Protein AF-A0A1G2XD69-F1 (afdb_monomer_lite)

Radius of gyration: 18.04 Å; chains: 1; bounding box: 56×52×40 Å

Foldseek 3Di:
DPDCDPCNVQCVDPLLVVLLVLLLVLVVVLVVLLQVVLVVQPDPDPQWRKHFDDDDPCCSPCVNCVVLSVVLSVCVVVVPDSVVSSLVSNLVLLVVLLVVLVVCLVVVHQPCSTRMDGPDDDSNVNSVVSNVSSVVSNVVSVVVCCVVVVDDPVVVVPPDD

Sequence (161 aa):
MNGITLEDVWLKSDILRSAFEEYRECLKEVQGNFAYLFECSAGRDGQFEVKLGEFPDDQMQLRRNLFSTLFQSVYHILEIEPARRILYGQINHLFRIWVTSADNLLDKEDKVVLPIELPGRSHVMHQVVAVMAADRVLAKILHEAVSDRRISDIFFSGRTK

Secondary structure (DSSP, 8-state):
--PPPHHHHHTTSHHHHHHHHHHHHHHHHHHHHHHHHHHTTTTS-TTS--EE-PPPGGGG-TGGGHHHHHHHHHHHHTT--HHHHHHHHHHHHHHHHHHHHHHHHHHT----SS-EE-SS--HHHHHHHHHHHHHHHHHHHHHHHHHTTSS-STTTTT---

pLDDT: mean 87.5, std 13.08, range [41.66, 97.75]

Structure (mmCIF, N/CA/C/O backbone):
data_AF-A0A1G2XD69-F1
#
_entry.id   AF-A0A1G2XD69-F1
#
loop_
_atom_site.group_PDB
_atom_site.id
_atom_site.type_symbol
_atom_site.label_atom_id
_atom_site.label_alt_id
_atom_site.label_comp_id
_atom_site.label_asym_id
_atom_site.label_entity_id
_atom_site.label_seq_id
_atom_site.pdbx_PDB_ins_code
_atom_site.Cartn_x
_atom_site.Cartn_y
_atom_site.Cartn_z
_atom_site.occupancy
_atom_site.B_iso_or_equiv
_atom_site.auth_seq_id
_atom_site.auth_comp_id
_atom_site.auth_asym_id
_atom_site.auth_atom_id
_atom_site.pdbx_PDB_model_num
ATOM 1 N N . MET A 1 1 ? 31.123 19.488 5.451 1.00 44.03 1 MET A N 1
ATOM 2 C CA . MET A 1 1 ? 31.106 18.340 4.520 1.00 44.03 1 MET A CA 1
ATOM 3 C C . MET A 1 1 ? 29.660 18.118 4.124 1.00 44.03 1 MET A C 1
ATOM 5 O O . MET A 1 1 ? 28.886 17.741 4.992 1.00 44.03 1 MET A O 1
ATOM 9 N N . ASN A 1 2 ? 29.278 18.424 2.883 1.00 52.59 2 ASN A N 1
ATOM 10 C CA . ASN A 1 2 ? 27.949 18.059 2.387 1.00 52.59 2 ASN A CA 1
ATOM 11 C C . ASN A 1 2 ? 27.922 16.535 2.264 1.00 52.59 2 ASN A C 1
ATOM 13 O O . ASN A 1 2 ? 28.612 15.973 1.416 1.00 52.59 2 ASN A O 1
ATOM 17 N N . GLY A 1 3 ? 27.236 15.877 3.198 1.00 67.69 3 GLY A N 1
ATOM 18 C CA . GLY A 1 3 ? 27.068 14.430 3.179 1.00 67.69 3 GLY A CA 1
ATOM 19 C C . GLY A 1 3 ? 26.221 14.034 1.977 1.00 67.69 3 GLY A C 1
ATOM 20 O O . GLY A 1 3 ? 25.227 14.692 1.688 1.00 67.69 3 GLY A O 1
ATOM 21 N N . ILE A 1 4 ? 26.630 12.977 1.279 1.00 75.94 4 ILE A N 1
ATOM 22 C CA . ILE A 1 4 ? 25.810 12.347 0.244 1.00 75.94 4 ILE A CA 1
ATOM 23 C C . ILE A 1 4 ? 24.500 11.911 0.913 1.00 75.94 4 ILE A C 1
ATOM 25 O O . ILE A 1 4 ? 24.533 11.161 1.892 1.00 75.94 4 ILE A O 1
ATOM 29 N N . THR A 1 5 ? 23.362 12.403 0.429 1.00 82.19 5 THR A N 1
ATOM 30 C CA . THR A 1 5 ? 22.053 12.026 0.972 1.00 82.19 5 THR A CA 1
ATOM 31 C C . THR A 1 5 ? 21.604 10.671 0.419 1.00 82.19 5 THR A C 1
ATOM 33 O O . THR A 1 5 ? 22.105 10.188 -0.598 1.00 82.19 5 THR A O 1
ATOM 36 N N . LEU A 1 6 ? 20.636 10.033 1.084 1.00 77.56 6 LEU A N 1
ATOM 37 C CA . LEU A 1 6 ? 20.011 8.807 0.574 1.00 77.56 6 LEU A CA 1
ATOM 38 C C . LEU A 1 6 ? 19.421 9.035 -0.827 1.00 77.56 6 LEU A C 1
ATOM 40 O O . LEU A 1 6 ? 19.566 8.194 -1.709 1.00 77.56 6 LEU A O 1
ATOM 44 N N . GLU A 1 7 ? 18.804 10.197 -1.029 1.00 81.50 7 GLU A N 1
ATOM 45 C CA . GLU A 1 7 ? 18.219 10.627 -2.299 1.00 81.50 7 GLU A CA 1
ATOM 46 C C . GLU A 1 7 ? 19.291 10.750 -3.389 1.00 81.50 7 GLU A C 1
ATOM 48 O O . GLU A 1 7 ? 19.084 10.258 -4.497 1.00 81.50 7 GLU A O 1
ATOM 53 N N . ASP A 1 8 ? 20.472 11.285 -3.057 1.00 79.94 8 ASP A N 1
ATOM 54 C CA . ASP A 1 8 ? 21.597 11.417 -3.991 1.00 79.94 8 ASP A CA 1
ATOM 55 C C . ASP A 1 8 ? 22.143 10.075 -4.486 1.00 79.94 8 ASP A C 1
ATOM 57 O O . ASP A 1 8 ? 22.687 10.004 -5.588 1.00 79.94 8 ASP A O 1
ATOM 61 N N . VAL A 1 9 ? 22.057 9.015 -3.679 1.00 78.50 9 VAL A N 1
ATOM 62 C CA . VAL A 1 9 ? 22.485 7.666 -4.085 1.00 78.50 9 VAL A CA 1
ATOM 63 C C . VAL A 1 9 ? 21.376 6.974 -4.865 1.00 78.50 9 VAL A C 1
ATOM 65 O O . VAL A 1 9 ? 21.621 6.383 -5.915 1.00 78.50 9 VAL A O 1
ATOM 68 N N . TRP A 1 10 ? 20.149 7.056 -4.357 1.00 81.38 10 TRP A N 1
ATOM 69 C CA . TRP A 1 10 ? 19.034 6.251 -4.838 1.00 81.38 10 TRP A CA 1
ATOM 70 C C . TRP A 1 10 ? 18.456 6.769 -6.147 1.00 81.38 10 TRP A C 1
ATOM 72 O O . TRP A 1 10 ? 18.214 5.997 -7.073 1.00 81.38 10 TRP A O 1
ATOM 82 N N . LEU A 1 11 ? 18.279 8.086 -6.251 1.00 78.00 11 LEU A N 1
ATOM 83 C CA . LEU A 1 11 ? 17.675 8.700 -7.427 1.00 78.00 11 LEU A CA 1
ATOM 84 C C . LEU A 1 11 ? 18.640 8.746 -8.613 1.00 78.00 11 LEU A C 1
ATOM 86 O O . LEU A 1 11 ? 18.195 8.977 -9.726 1.00 78.00 11 LEU A O 1
ATOM 90 N N . LYS A 1 12 ? 19.940 8.477 -8.434 1.00 86.00 12 LYS A N 1
ATOM 91 C CA . LYS A 1 12 ? 20.885 8.368 -9.561 1.00 86.00 12 LYS A CA 1
ATOM 92 C C . LYS A 1 12 ? 20.688 7.116 -10.414 1.00 86.00 12 LYS A C 1
ATOM 94 O O . LYS A 1 12 ? 21.129 7.111 -11.556 1.00 86.00 12 LYS A O 1
ATOM 99 N N . SER A 1 13 ? 20.053 6.074 -9.880 1.00 89.19 13 SER A N 1
ATOM 100 C CA . SER A 1 13 ? 19.713 4.874 -10.647 1.00 89.19 13 SER A CA 1
ATOM 101 C C . SER A 1 13 ? 18.337 5.037 -11.283 1.00 89.19 13 SER A C 1
ATOM 103 O O . SER A 1 13 ? 17.347 5.227 -10.578 1.00 89.19 13 SER A O 1
ATOM 105 N N . ASP A 1 14 ? 18.262 4.915 -12.609 1.00 91.56 14 ASP A N 1
ATOM 106 C CA . ASP A 1 14 ? 16.998 5.034 -13.346 1.00 91.56 14 ASP A CA 1
ATOM 107 C C . ASP A 1 14 ? 15.985 3.966 -12.923 1.00 91.56 14 ASP A C 1
ATOM 109 O O . ASP A 1 14 ? 14.797 4.256 -12.788 1.00 91.56 14 ASP A O 1
ATOM 113 N N . ILE A 1 15 ? 16.458 2.751 -12.621 1.00 94.12 15 ILE A N 1
ATOM 114 C CA . ILE A 1 15 ? 15.612 1.654 -12.136 1.00 94.12 15 ILE A CA 1
ATOM 115 C C . ILE A 1 15 ? 15.033 1.995 -10.762 1.00 94.12 15 ILE A C 1
ATOM 117 O O . ILE A 1 15 ? 13.836 1.846 -10.545 1.00 94.12 15 ILE A O 1
ATOM 121 N N . LEU A 1 16 ? 15.868 2.452 -9.826 1.00 94.44 16 LEU A N 1
ATOM 122 C CA . LEU A 1 16 ? 15.423 2.754 -8.464 1.00 94.44 16 LEU A CA 1
ATOM 123 C C . LEU A 1 16 ? 14.510 3.981 -8.411 1.00 94.44 16 LEU A C 1
ATOM 125 O O . LEU A 1 16 ? 13.564 4.002 -7.624 1.00 94.44 16 LEU A O 1
ATOM 129 N N . ARG A 1 17 ? 14.773 4.979 -9.258 1.00 94.00 17 ARG A N 1
ATOM 130 C CA . ARG A 1 17 ? 13.905 6.143 -9.439 1.00 94.00 17 ARG A CA 1
ATOM 131 C C . ARG A 1 17 ? 12.540 5.729 -9.986 1.00 94.00 17 ARG A C 1
ATOM 133 O O . ARG A 1 17 ? 11.533 6.040 -9.360 1.00 94.00 17 ARG A O 1
ATOM 140 N N . SER A 1 18 ? 12.522 4.966 -11.081 1.00 94.94 18 SER A N 1
ATOM 141 C CA . SER A 1 18 ? 11.282 4.473 -11.700 1.00 94.94 18 SER A CA 1
ATOM 142 C C . SER A 1 18 ? 10.479 3.612 -10.727 1.00 94.94 18 SER A C 1
ATOM 144 O O . SER A 1 18 ? 9.283 3.812 -10.564 1.00 94.94 18 SER A O 1
ATOM 146 N N . ALA A 1 19 ? 11.152 2.712 -10.008 1.00 96.12 19 ALA A N 1
ATOM 147 C CA . ALA A 1 19 ? 10.533 1.867 -8.995 1.00 96.12 19 ALA A CA 1
ATOM 148 C C . ALA A 1 19 ? 9.921 2.680 -7.845 1.00 96.12 19 ALA A C 1
ATOM 150 O O . ALA A 1 19 ? 8.860 2.330 -7.332 1.00 96.12 19 ALA A O 1
ATOM 151 N N . PHE A 1 20 ? 10.573 3.769 -7.426 1.00 95.88 20 PHE A N 1
ATOM 152 C CA . PHE A 1 20 ? 10.044 4.632 -6.374 1.00 95.88 20 PHE A CA 1
ATOM 153 C C . PHE A 1 20 ? 8.811 5.404 -6.845 1.00 95.88 20 PHE A C 1
ATOM 155 O O . PHE A 1 20 ? 7.813 5.454 -6.129 1.00 95.88 20 PHE A O 1
ATOM 162 N N . GLU A 1 21 ? 8.869 5.987 -8.041 1.00 95.06 21 GLU A N 1
ATOM 163 C CA . GLU A 1 21 ? 7.738 6.687 -8.656 1.00 95.06 21 GLU A CA 1
ATOM 164 C C . GLU A 1 21 ? 6.546 5.741 -8.842 1.00 95.06 21 GLU A C 1
ATOM 166 O O . GLU A 1 21 ? 5.442 6.054 -8.401 1.00 95.06 21 GLU A O 1
ATOM 171 N N . GLU A 1 22 ? 6.784 4.540 -9.370 1.00 96.00 22 GLU A N 1
ATOM 172 C CA . GLU A 1 22 ? 5.759 3.511 -9.556 1.00 96.00 22 GLU A CA 1
ATOM 173 C C . GLU A 1 22 ? 5.145 3.074 -8.215 1.00 96.00 22 GLU A C 1
ATOM 175 O O . GLU A 1 22 ? 3.924 2.960 -8.084 1.00 96.00 22 GLU A O 1
ATOM 180 N N . TYR A 1 23 ? 5.964 2.914 -7.171 1.00 96.44 23 TYR A N 1
ATOM 181 C CA . TYR A 1 23 ? 5.458 2.590 -5.839 1.00 96.44 23 TYR A CA 1
ATOM 182 C C . TYR A 1 23 ? 4.652 3.742 -5.212 1.00 96.44 23 TYR A C 1
ATOM 184 O O . TYR A 1 23 ? 3.681 3.490 -4.497 1.00 96.44 23 TYR A O 1
ATOM 192 N N . ARG A 1 24 ? 4.988 5.009 -5.488 1.00 95.81 24 ARG A N 1
ATOM 193 C CA . ARG A 1 24 ? 4.164 6.151 -5.051 1.00 95.81 24 ARG A CA 1
ATOM 194 C C . ARG A 1 24 ? 2.786 6.137 -5.703 1.00 95.81 24 ARG A C 1
ATOM 196 O O . ARG A 1 24 ? 1.809 6.440 -5.021 1.00 95.81 24 ARG A O 1
ATOM 203 N N . GLU A 1 25 ? 2.687 5.762 -6.974 1.00 95.81 25 GLU A N 1
ATOM 204 C CA . GLU A 1 25 ? 1.382 5.579 -7.621 1.00 95.81 25 GLU A CA 1
ATOM 205 C C . GLU A 1 25 ? 0.603 4.418 -6.986 1.00 95.81 25 GLU A C 1
ATOM 207 O O . GLU A 1 25 ? -0.570 4.583 -6.650 1.00 95.81 25 GLU A O 1
ATOM 212 N N . CYS A 1 26 ? 1.271 3.301 -6.667 1.00 95.88 26 CYS A N 1
ATOM 213 C CA . CYS A 1 26 ? 0.652 2.202 -5.914 1.00 95.88 26 CYS A CA 1
ATOM 214 C C . CYS A 1 26 ? 0.060 2.682 -4.578 1.00 95.88 26 CYS A C 1
ATOM 216 O O . CYS A 1 26 ? -1.065 2.317 -4.232 1.00 95.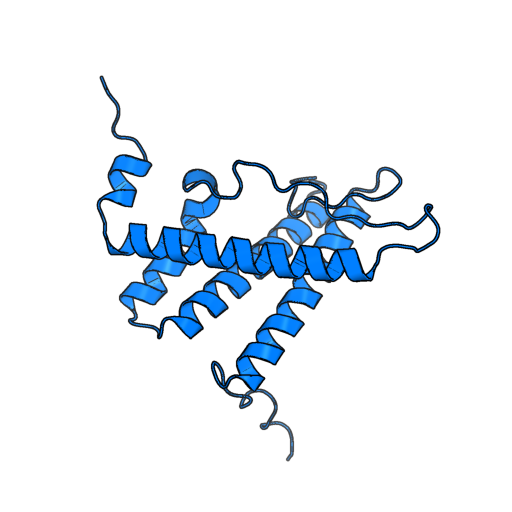88 26 CYS A O 1
ATOM 218 N N . LEU A 1 27 ? 0.802 3.511 -3.831 1.00 95.31 27 LEU A N 1
ATOM 219 C CA . LEU A 1 27 ? 0.330 4.092 -2.573 1.00 95.31 27 LEU A CA 1
ATOM 220 C C . LEU A 1 27 ? -0.919 4.947 -2.783 1.00 95.31 27 LEU A C 1
ATOM 222 O O . LEU A 1 27 ? -1.892 4.767 -2.056 1.00 95.31 27 LEU A O 1
ATOM 226 N N . LYS A 1 28 ? -0.916 5.844 -3.775 1.00 95.38 28 LYS A N 1
ATOM 227 C CA . LYS A 1 28 ? -2.071 6.706 -4.070 1.00 95.38 28 LYS A CA 1
ATOM 228 C C . LYS A 1 28 ? -3.312 5.889 -4.412 1.00 95.38 28 LYS A C 1
ATOM 230 O O . LYS A 1 28 ? -4.388 6.172 -3.894 1.00 95.38 28 LYS A O 1
ATOM 235 N N . GLU A 1 29 ? -3.172 4.860 -5.246 1.00 96.00 29 GLU A N 1
ATOM 236 C CA . GLU A 1 29 ? -4.300 4.002 -5.611 1.00 96.00 29 GLU A CA 1
ATOM 237 C C . GLU A 1 29 ? -4.852 3.240 -4.400 1.00 96.00 29 GLU A C 1
ATOM 239 O O . GLU A 1 29 ? -6.067 3.160 -4.214 1.00 96.00 29 GLU A O 1
ATOM 244 N N . VAL A 1 30 ? -3.986 2.713 -3.529 1.00 96.81 30 VAL A N 1
ATOM 245 C CA . VAL A 1 30 ? -4.434 2.044 -2.298 1.00 96.81 30 VAL A CA 1
ATOM 246 C C . VAL A 1 30 ? -5.116 3.032 -1.346 1.00 96.81 30 VAL A C 1
ATOM 248 O O . VAL A 1 30 ? -6.182 2.724 -0.815 1.00 96.81 30 VAL A O 1
ATOM 251 N N . GLN A 1 31 ? -4.565 4.236 -1.175 1.00 95.38 31 GLN A N 1
ATOM 252 C CA . GLN A 1 31 ? -5.186 5.300 -0.382 1.00 95.38 31 GLN A CA 1
ATOM 253 C C . GLN A 1 31 ? -6.570 5.682 -0.928 1.00 95.38 31 GLN A C 1
ATOM 255 O O . GLN A 1 31 ? -7.510 5.814 -0.148 1.00 95.38 31 GLN A O 1
ATOM 260 N N . GLY A 1 32 ? -6.730 5.773 -2.253 1.00 95.31 32 GLY A N 1
ATOM 261 C CA . GLY A 1 32 ? -8.026 6.010 -2.895 1.00 95.31 32 GLY A CA 1
ATOM 262 C C . GLY A 1 32 ? -9.037 4.886 -2.644 1.00 95.31 32 GLY A C 1
ATOM 263 O O . GLY A 1 32 ? -10.204 5.151 -2.361 1.00 95.31 32 GLY A O 1
ATOM 264 N N . ASN A 1 33 ? -8.592 3.625 -2.666 1.00 96.19 33 ASN A N 1
ATOM 265 C CA . ASN A 1 33 ? -9.446 2.487 -2.313 1.00 96.19 33 ASN A CA 1
ATOM 266 C C . ASN A 1 33 ? -9.883 2.518 -0.842 1.00 96.19 33 ASN A C 1
ATOM 268 O O . ASN A 1 33 ? -11.029 2.179 -0.542 1.00 96.19 33 ASN A O 1
ATOM 272 N N . PHE A 1 34 ? -9.000 2.935 0.070 1.00 96.00 34 PHE A N 1
ATOM 273 C CA . PHE A 1 34 ? -9.380 3.154 1.462 1.00 96.00 34 PHE A CA 1
ATOM 274 C C . PHE A 1 34 ? -10.380 4.300 1.589 1.00 96.00 34 PHE A C 1
ATOM 276 O O . PHE A 1 34 ? -11.423 4.099 2.198 1.00 96.00 34 PHE A O 1
ATOM 283 N N . ALA A 1 35 ? -10.131 5.458 0.976 1.00 93.69 35 ALA A N 1
ATOM 284 C CA . ALA A 1 35 ? -11.067 6.582 1.019 1.00 93.69 35 ALA A CA 1
ATOM 285 C C . ALA A 1 35 ? -12.482 6.148 0.595 1.00 93.69 35 ALA A C 1
ATOM 287 O O . ALA A 1 35 ? -13.430 6.312 1.360 1.00 93.69 35 ALA A O 1
ATOM 288 N N . TYR A 1 36 ? -12.596 5.447 -0.537 1.00 92.50 36 TYR A N 1
ATOM 289 C CA . TYR A 1 36 ? -13.868 4.900 -1.011 1.00 92.50 36 TYR A CA 1
ATOM 290 C C . TYR A 1 36 ? -14.523 3.923 -0.017 1.00 92.50 36 TYR A C 1
ATOM 292 O O . TYR A 1 36 ? -15.731 3.980 0.225 1.00 92.50 36 TYR A O 1
ATOM 300 N N . LEU A 1 37 ? -13.738 3.019 0.583 1.00 92.06 37 LEU A N 1
ATOM 301 C CA . LEU A 1 37 ? -14.242 2.044 1.553 1.00 92.06 37 LEU A CA 1
ATOM 302 C C . LEU A 1 37 ? -14.842 2.723 2.794 1.00 92.06 37 LEU A C 1
ATOM 304 O O . LEU A 1 37 ? -15.904 2.307 3.262 1.00 92.06 37 LEU A O 1
ATOM 308 N N . PHE A 1 38 ? -14.167 3.745 3.322 1.00 89.25 38 PHE A N 1
ATOM 309 C CA . PHE A 1 38 ? -14.604 4.445 4.530 1.00 89.25 38 PHE A CA 1
ATOM 310 C C . PHE A 1 38 ? -15.735 5.445 4.240 1.00 89.25 38 PHE A C 1
ATOM 312 O O . PHE A 1 38 ? -16.651 5.554 5.055 1.00 89.25 38 PHE A O 1
ATOM 319 N N . GLU A 1 39 ? -15.774 6.077 3.062 1.00 85.81 39 GLU A N 1
ATOM 320 C CA . GLU A 1 39 ? -16.926 6.879 2.610 1.00 85.81 39 GLU A CA 1
ATOM 321 C C . GLU A 1 39 ? -18.222 6.058 2.578 1.00 85.81 39 GLU A C 1
ATOM 323 O O . GLU A 1 39 ? -19.246 6.495 3.101 1.00 85.81 39 GLU A O 1
ATOM 328 N N . CYS A 1 40 ? -18.179 4.823 2.062 1.00 69.81 40 CYS A N 1
ATOM 329 C CA . CYS A 1 40 ? -19.342 3.923 2.044 1.00 69.81 40 CYS A CA 1
ATOM 330 C C . CYS A 1 40 ? -19.864 3.549 3.445 1.00 69.81 40 CYS A C 1
ATOM 332 O O . CYS A 1 40 ? -20.950 2.981 3.574 1.00 69.81 40 CYS A O 1
ATOM 334 N N . SER A 1 41 ? -19.086 3.813 4.498 1.00 67.31 41 SER A N 1
ATOM 335 C CA . SER A 1 41 ? -19.464 3.534 5.884 1.00 67.31 41 SER A CA 1
ATOM 336 C C . SER A 1 41 ? -20.031 4.749 6.632 1.00 67.31 41 SER A C 1
ATOM 338 O O . SER A 1 41 ? -20.559 4.574 7.734 1.00 67.31 41 SER A O 1
ATOM 340 N N . ALA A 1 42 ? -19.975 5.943 6.028 1.00 63.59 42 ALA A N 1
ATOM 341 C CA . ALA A 1 42 ? -20.433 7.193 6.626 1.00 63.59 42 ALA A CA 1
ATOM 342 C C . ALA A 1 42 ? -21.963 7.218 6.826 1.00 63.59 42 ALA A C 1
ATOM 344 O O . ALA A 1 42 ? -22.725 6.756 5.976 1.00 63.59 42 ALA A O 1
ATOM 345 N N . GLY A 1 43 ? -22.417 7.772 7.957 1.00 60.94 43 GLY A N 1
ATOM 346 C CA . GLY A 1 43 ? -23.846 7.952 8.262 1.00 60.94 43 GLY A CA 1
ATOM 347 C C . GLY A 1 43 ? -24.480 6.915 9.200 1.00 60.94 43 GLY A C 1
ATOM 348 O O . GLY A 1 43 ? -25.702 6.897 9.339 1.00 60.94 43 GLY A O 1
ATOM 349 N N . ARG A 1 44 ? -23.687 6.061 9.862 1.00 61.41 44 ARG A N 1
ATOM 350 C CA . ARG A 1 44 ? -24.165 5.243 10.996 1.00 61.41 44 ARG A CA 1
ATOM 351 C C . ARG A 1 44 ? -24.142 6.064 12.286 1.00 61.41 44 ARG A C 1
ATOM 353 O O . ARG A 1 44 ? -23.366 7.010 12.383 1.00 61.41 44 ARG A O 1
ATOM 360 N N . ASP A 1 45 ? -24.972 5.693 13.264 1.00 66.88 45 ASP A N 1
ATOM 361 C CA . ASP A 1 45 ? -25.033 6.338 14.585 1.00 66.88 45 ASP A CA 1
ATOM 362 C C . ASP A 1 45 ? -23.628 6.668 15.114 1.00 66.88 45 ASP A C 1
ATOM 364 O O . ASP A 1 45 ? -22.767 5.788 15.198 1.00 66.88 45 ASP A O 1
ATOM 368 N N . GLY A 1 46 ? -23.400 7.933 15.489 1.00 67.69 46 GLY A N 1
ATOM 369 C CA . GLY A 1 46 ? -22.071 8.495 15.784 1.00 67.69 46 GLY A CA 1
ATOM 370 C C . GLY A 1 46 ? -21.274 7.804 16.901 1.00 67.69 46 GLY A C 1
ATOM 371 O O . GLY A 1 46 ? -20.114 8.129 17.124 1.00 67.69 46 GLY A O 1
ATOM 372 N N . GLN A 1 47 ? -21.868 6.833 17.598 1.00 72.19 47 GLN A N 1
ATOM 373 C CA . GLN A 1 47 ? -21.193 5.991 18.588 1.00 72.19 47 GLN A CA 1
ATOM 374 C C . GLN A 1 47 ? -20.331 4.877 17.968 1.00 72.19 47 GLN A C 1
ATOM 376 O O . GLN A 1 47 ? -19.465 4.343 18.657 1.00 72.19 47 GLN A O 1
ATOM 381 N N . PHE A 1 48 ? -20.538 4.535 16.690 1.00 73.12 48 PHE A N 1
ATOM 382 C CA . PHE A 1 48 ? -19.790 3.488 15.972 1.00 73.12 48 PHE A CA 1
ATOM 383 C C . PHE A 1 48 ? -19.177 3.984 14.659 1.00 73.12 48 PHE A C 1
ATOM 385 O O . PHE A 1 48 ? -18.788 3.181 13.810 1.00 73.12 48 PHE A O 1
ATOM 392 N N . GLU A 1 49 ? -19.140 5.300 14.458 1.00 82.31 49 GLU A N 1
ATOM 393 C CA . GLU A 1 49 ? -18.617 5.893 13.234 1.00 82.31 49 GLU A CA 1
ATOM 394 C C . GLU A 1 49 ? -17.111 5.631 13.121 1.00 82.31 49 GLU A C 1
ATOM 396 O O . GLU A 1 49 ? -16.361 5.875 14.060 1.00 82.31 49 GLU A O 1
ATOM 401 N N . VAL A 1 50 ? -16.665 5.128 11.972 1.00 86.50 50 VAL A N 1
ATOM 402 C CA . VAL A 1 50 ? -15.248 4.892 11.693 1.00 86.50 50 VAL A CA 1
ATOM 403 C C . VAL A 1 50 ? -14.858 5.751 10.506 1.00 86.50 50 VAL A C 1
ATOM 405 O O . VAL A 1 50 ? -15.486 5.650 9.453 1.00 86.50 50 VAL A O 1
ATOM 408 N N . LYS A 1 51 ? -13.828 6.584 10.658 1.00 89.75 51 LYS A N 1
ATOM 409 C CA . LYS A 1 51 ? -13.354 7.464 9.582 1.00 89.75 51 LYS A CA 1
ATOM 410 C C . LYS A 1 51 ? -11.925 7.145 9.202 1.00 89.75 51 LYS A C 1
ATOM 412 O O . LYS A 1 51 ? -11.151 6.615 9.998 1.00 89.75 51 LYS A O 1
ATOM 417 N N . LEU A 1 52 ? -11.594 7.501 7.971 1.00 92.06 52 LEU A N 1
ATOM 418 C CA . LEU A 1 52 ? -10.218 7.621 7.536 1.00 92.06 52 LEU A CA 1
ATOM 419 C C . LEU A 1 52 ? -9.784 9.066 7.803 1.00 92.06 52 LEU A C 1
ATOM 421 O O . LEU A 1 52 ? -10.348 9.994 7.229 1.00 92.06 52 LEU A O 1
ATOM 425 N N . GLY A 1 53 ? -8.832 9.237 8.709 1.00 90.56 53 GLY A N 1
ATOM 426 C CA . GLY A 1 53 ? -8.134 10.491 8.944 1.00 90.56 53 GLY A CA 1
ATOM 427 C C . GLY A 1 53 ? -7.101 10.778 7.855 1.00 90.56 53 GLY A C 1
ATOM 428 O O . GLY A 1 53 ? -6.966 10.057 6.863 1.00 90.56 53 GLY A O 1
ATOM 429 N N . GLU A 1 54 ? -6.340 11.847 8.051 1.00 90.06 54 GLU A N 1
ATOM 430 C CA . GLU A 1 54 ? -5.348 12.290 7.076 1.00 90.06 54 GLU A CA 1
ATOM 431 C C . GLU A 1 54 ? -4.115 11.377 7.060 1.00 90.06 54 GLU A C 1
ATOM 433 O O . GLU A 1 54 ? -3.576 10.972 8.095 1.00 90.06 54 GLU A O 1
ATOM 438 N N . PHE A 1 55 ? -3.646 11.050 5.856 1.00 88.56 55 PHE A N 1
ATOM 439 C CA . PHE A 1 55 ? -2.393 10.328 5.692 1.00 88.56 55 PHE A CA 1
ATOM 440 C C . PHE A 1 55 ? -1.210 11.247 6.032 1.00 88.56 55 PHE A C 1
ATOM 442 O O . PHE A 1 55 ? -1.146 12.353 5.501 1.00 88.56 55 PHE A O 1
ATOM 449 N N . PRO A 1 56 ? -0.248 10.800 6.861 1.00 86.06 56 PRO A N 1
ATOM 450 C CA . PRO A 1 56 ? 0.934 11.595 7.182 1.00 86.06 56 PRO A CA 1
ATOM 451 C C . PRO A 1 56 ? 1.732 12.008 5.937 1.00 86.06 56 PRO A C 1
ATOM 453 O O . PRO A 1 56 ? 1.980 11.180 5.055 1.00 86.06 56 PRO A O 1
ATOM 456 N N . ASP A 1 57 ? 2.226 13.249 5.918 1.00 80.00 57 ASP A N 1
ATOM 457 C CA . ASP A 1 57 ? 3.018 13.818 4.812 1.00 80.00 57 ASP A CA 1
ATOM 458 C C . ASP A 1 57 ? 4.254 12.976 4.446 1.00 80.00 57 ASP A C 1
ATOM 460 O O . ASP A 1 57 ? 4.716 12.956 3.301 1.00 80.00 57 ASP A O 1
ATOM 464 N N . ASP A 1 58 ? 4.809 12.249 5.418 1.00 87.31 58 ASP A N 1
ATOM 465 C CA . ASP A 1 58 ? 6.000 11.425 5.239 1.00 87.31 58 ASP A CA 1
ATOM 466 C C . ASP A 1 58 ? 5.719 10.046 4.614 1.00 87.31 58 ASP A C 1
ATOM 468 O O . ASP A 1 58 ? 6.659 9.341 4.232 1.00 87.31 58 ASP A O 1
ATOM 472 N N . GLN A 1 59 ? 4.450 9.648 4.449 1.00 86.06 59 GLN A N 1
ATOM 473 C CA . GLN A 1 59 ? 4.089 8.347 3.876 1.00 86.06 59 GLN A CA 1
ATOM 474 C C . GLN A 1 59 ? 4.573 8.157 2.443 1.00 86.06 59 GLN A C 1
ATOM 476 O O . GLN A 1 59 ? 4.790 7.020 2.030 1.00 86.06 59 GLN A O 1
ATOM 481 N N . MET A 1 60 ? 4.764 9.245 1.701 1.00 90.06 60 MET A N 1
ATOM 482 C CA . MET A 1 60 ? 5.236 9.228 0.316 1.00 90.06 60 MET A CA 1
ATOM 483 C C . MET A 1 60 ? 6.753 9.419 0.201 1.00 90.06 60 MET A C 1
ATOM 485 O O . MET A 1 60 ? 7.278 9.435 -0.910 1.00 90.06 60 MET A O 1
ATOM 489 N N . GLN A 1 61 ? 7.473 9.574 1.316 1.00 92.25 61 GLN A N 1
ATOM 490 C CA . GLN A 1 61 ? 8.917 9.799 1.293 1.00 92.25 61 GLN A CA 1
ATOM 491 C C . GLN A 1 61 ? 9.687 8.510 1.001 1.00 92.25 61 GLN A C 1
ATOM 493 O O . GLN A 1 61 ? 9.325 7.418 1.455 1.00 92.25 61 GLN A O 1
ATOM 498 N N . LEU A 1 62 ? 10.815 8.651 0.301 1.00 90.12 62 LEU A N 1
ATOM 499 C CA . LEU A 1 62 ? 11.702 7.537 -0.031 1.00 90.12 62 LEU A CA 1
ATOM 500 C C . LEU A 1 62 ? 12.209 6.831 1.228 1.00 90.12 62 LEU A C 1
ATOM 502 O O . LEU A 1 62 ? 12.170 5.606 1.310 1.00 90.12 62 LEU A O 1
ATOM 506 N N . ARG A 1 63 ? 12.617 7.598 2.246 1.00 91.12 63 ARG A N 1
ATOM 507 C CA . ARG A 1 63 ? 13.143 7.059 3.508 1.00 91.12 63 ARG A CA 1
ATOM 508 C C . ARG A 1 63 ? 12.192 6.050 4.160 1.00 91.12 63 ARG A C 1
ATOM 510 O O . ARG A 1 63 ? 12.643 5.026 4.662 1.00 91.12 63 ARG A O 1
ATOM 517 N N . ARG A 1 64 ? 10.884 6.320 4.129 1.00 90.44 64 ARG A N 1
ATOM 518 C CA . ARG A 1 64 ? 9.847 5.460 4.724 1.00 90.44 64 ARG A CA 1
ATOM 519 C C . ARG A 1 64 ? 9.499 4.248 3.854 1.00 90.44 64 ARG A C 1
ATOM 521 O O . ARG A 1 64 ? 8.933 3.275 4.343 1.00 90.44 64 ARG A O 1
ATOM 528 N N . ASN A 1 65 ? 9.857 4.284 2.572 1.00 92.94 65 ASN A N 1
ATOM 529 C CA . ASN A 1 65 ? 9.489 3.272 1.583 1.00 92.94 65 ASN A CA 1
ATOM 530 C C . ASN A 1 65 ? 10.697 2.656 0.875 1.00 92.94 65 ASN A C 1
ATOM 532 O O . ASN A 1 65 ? 10.563 2.115 -0.222 1.00 92.94 65 ASN A O 1
ATOM 536 N N . LEU A 1 66 ? 11.867 2.700 1.512 1.00 92.94 66 LEU A N 1
ATOM 537 C CA . LEU A 1 66 ? 13.117 2.204 0.948 1.00 92.94 66 LEU A CA 1
ATOM 538 C C . LEU A 1 66 ? 13.004 0.735 0.520 1.00 92.94 66 LEU A C 1
ATOM 540 O O . LEU A 1 66 ? 13.289 0.389 -0.622 1.00 92.94 66 LEU A O 1
ATOM 544 N N . PHE A 1 67 ? 12.511 -0.120 1.420 1.00 92.94 67 PHE A N 1
ATOM 545 C CA . PHE A 1 67 ? 12.340 -1.546 1.142 1.00 92.94 67 PHE A CA 1
ATOM 546 C C . PHE A 1 67 ? 11.264 -1.813 0.097 1.00 92.94 67 PHE A C 1
ATOM 548 O O . PHE A 1 67 ? 11.480 -2.621 -0.796 1.00 92.94 67 PHE A O 1
ATOM 555 N N . SER A 1 68 ? 10.137 -1.105 0.151 1.00 94.62 68 SER A N 1
ATOM 556 C CA . SER A 1 68 ? 9.100 -1.226 -0.876 1.00 94.62 68 SER A CA 1
ATOM 557 C C . SER A 1 68 ? 9.629 -0.859 -2.261 1.00 94.62 68 SER A C 1
ATOM 559 O O . SER A 1 68 ? 9.344 -1.548 -3.232 1.00 94.62 68 SER A O 1
ATOM 561 N N . THR A 1 69 ? 10.475 0.168 -2.334 1.00 94.94 69 THR A N 1
ATOM 562 C CA . THR A 1 69 ? 11.155 0.574 -3.568 1.00 94.94 69 THR A CA 1
ATOM 563 C C . THR A 1 69 ? 12.141 -0.491 -4.048 1.00 94.94 69 THR A C 1
ATOM 565 O O . THR A 1 69 ? 12.228 -0.741 -5.246 1.00 94.94 69 THR A O 1
ATOM 568 N N . LEU A 1 70 ? 12.864 -1.154 -3.135 1.00 94.81 70 LEU A N 1
ATOM 569 C CA . LEU A 1 70 ? 13.718 -2.299 -3.480 1.00 94.81 70 LEU A CA 1
ATOM 570 C C . LEU A 1 70 ? 12.908 -3.481 -4.017 1.00 94.81 70 LEU A C 1
ATOM 572 O O . LEU A 1 70 ? 13.299 -4.083 -5.009 1.00 94.81 70 LEU A O 1
ATOM 576 N N . PHE A 1 71 ? 11.774 -3.813 -3.401 1.00 95.50 71 PHE A N 1
ATOM 577 C CA . PHE A 1 71 ? 10.903 -4.866 -3.926 1.00 95.50 71 PHE A CA 1
ATOM 578 C C . PHE A 1 71 ? 10.360 -4.500 -5.308 1.00 95.50 71 PHE A C 1
ATOM 580 O O . PHE A 1 71 ? 10.381 -5.330 -6.215 1.00 95.50 71 PHE A O 1
ATOM 587 N N . GLN A 1 72 ? 9.951 -3.245 -5.495 1.00 96.69 72 GLN A N 1
ATOM 588 C CA . GLN A 1 72 ? 9.460 -2.765 -6.781 1.00 96.69 72 GLN A CA 1
ATOM 589 C C . GLN A 1 72 ? 10.550 -2.805 -7.861 1.00 96.69 72 GLN A C 1
ATOM 591 O O . GLN A 1 72 ? 10.288 -3.209 -8.993 1.00 96.69 72 GLN A O 1
ATOM 596 N N . SER A 1 73 ? 11.797 -2.462 -7.521 1.00 96.56 73 SER A N 1
ATOM 597 C CA . SER A 1 73 ? 12.910 -2.471 -8.476 1.00 96.56 73 SER A CA 1
ATOM 598 C C . SER A 1 73 ? 13.262 -3.873 -8.968 1.00 96.56 73 SER A C 1
ATOM 600 O O . SER A 1 73 ? 13.635 -4.031 -10.130 1.00 96.56 73 SER A O 1
ATOM 602 N N . VAL A 1 74 ? 13.064 -4.906 -8.145 1.00 97.25 74 VAL A N 1
ATOM 603 C CA . VAL A 1 74 ? 13.207 -6.301 -8.583 1.00 97.25 74 VAL A CA 1
ATOM 604 C C . VAL A 1 74 ? 12.221 -6.619 -9.708 1.00 97.25 74 VAL A C 1
ATOM 606 O O . VAL A 1 74 ? 12.610 -7.260 -10.680 1.00 97.25 74 VAL A O 1
ATOM 609 N N . TYR A 1 75 ? 10.980 -6.123 -9.654 1.00 96.88 75 TYR A N 1
ATOM 610 C CA . TYR A 1 75 ? 10.024 -6.325 -10.748 1.00 96.88 75 TYR A CA 1
ATOM 611 C C . TYR A 1 75 ? 10.440 -5.625 -12.047 1.00 96.88 75 TYR A C 1
ATOM 613 O O . TYR A 1 75 ? 10.184 -6.162 -13.123 1.00 96.88 75 TYR A O 1
ATOM 621 N N . HIS A 1 76 ? 11.105 -4.468 -11.961 1.00 95.75 76 HIS A N 1
ATOM 622 C CA . HIS A 1 76 ? 11.709 -3.820 -13.130 1.00 95.75 76 HIS A CA 1
ATOM 623 C C . HIS A 1 76 ? 12.848 -4.660 -13.719 1.00 95.75 76 HIS A C 1
ATOM 625 O O . HIS A 1 76 ? 12.892 -4.856 -14.928 1.00 95.75 76 HIS A O 1
ATOM 631 N N . ILE A 1 77 ? 13.747 -5.179 -12.874 1.00 96.81 77 ILE A N 1
ATOM 632 C CA . ILE A 1 77 ? 14.891 -6.005 -13.303 1.00 96.81 77 ILE A CA 1
ATOM 633 C C . ILE A 1 77 ? 14.425 -7.314 -13.951 1.00 96.81 77 ILE A C 1
ATOM 635 O O . ILE A 1 77 ? 15.040 -7.787 -14.899 1.00 96.81 77 ILE A O 1
ATOM 639 N N . LEU A 1 78 ? 13.337 -7.894 -13.445 1.00 97.06 78 LEU A N 1
ATOM 640 C CA . LEU A 1 78 ? 12.725 -9.106 -13.990 1.00 97.06 78 LEU A CA 1
ATOM 641 C C . LEU A 1 78 ? 11.826 -8.842 -15.208 1.00 97.06 78 LEU A C 1
ATOM 643 O O . LEU A 1 78 ? 11.161 -9.768 -15.668 1.00 97.06 78 LEU A O 1
ATOM 647 N N . GLU A 1 79 ? 11.767 -7.599 -15.694 1.00 95.50 79 GLU A N 1
ATOM 648 C CA . GLU A 1 79 ? 10.973 -7.191 -16.860 1.00 95.50 79 GLU A CA 1
ATOM 649 C C . GLU A 1 79 ? 9.487 -7.577 -16.744 1.00 95.50 79 GLU A C 1
ATOM 651 O O . GLU A 1 79 ? 8.806 -7.875 -17.728 1.00 95.50 79 GLU A O 1
ATOM 656 N N . ILE A 1 80 ? 8.952 -7.560 -15.518 1.00 95.62 80 ILE A N 1
ATOM 657 C CA . ILE A 1 80 ? 7.530 -7.804 -15.279 1.00 95.62 80 ILE A CA 1
ATOM 658 C C . ILE A 1 80 ? 6.726 -6.695 -15.956 1.00 95.62 80 ILE A C 1
ATOM 660 O O . ILE A 1 80 ? 7.067 -5.519 -15.848 1.00 95.62 80 ILE A O 1
ATOM 664 N N . GLU A 1 81 ? 5.643 -7.067 -16.634 1.00 95.06 81 GLU A N 1
ATOM 665 C CA . GLU A 1 81 ? 4.759 -6.133 -17.334 1.00 95.06 81 GLU A CA 1
ATOM 666 C C . GLU A 1 81 ? 4.245 -5.016 -16.389 1.00 95.06 81 GLU A C 1
ATOM 668 O O . GLU A 1 81 ? 3.883 -5.317 -15.245 1.00 95.06 81 GLU A O 1
ATOM 673 N N . PRO A 1 82 ? 4.227 -3.736 -16.822 1.00 93.81 82 PRO A N 1
ATOM 674 C CA . PRO A 1 82 ? 3.916 -2.597 -15.952 1.00 93.81 82 PRO A CA 1
ATOM 675 C C . PRO A 1 82 ? 2.620 -2.713 -15.140 1.00 93.81 82 PRO A C 1
ATOM 677 O O . PRO A 1 82 ? 2.637 -2.452 -13.937 1.00 93.81 82 PRO A O 1
ATOM 680 N N . ALA A 1 83 ? 1.509 -3.148 -15.741 1.00 91.81 83 ALA A N 1
ATOM 681 C CA . ALA A 1 83 ? 0.235 -3.264 -15.032 1.00 91.81 83 ALA A CA 1
ATOM 682 C C . ALA A 1 83 ? 0.281 -4.320 -13.912 1.00 91.81 83 ALA A C 1
ATOM 684 O O . ALA A 1 83 ? -0.361 -4.153 -12.869 1.00 91.81 83 ALA A O 1
ATOM 685 N N . ARG A 1 84 ? 1.070 -5.389 -14.082 1.00 94.94 84 ARG A N 1
ATOM 686 C CA . ARG A 1 84 ? 1.345 -6.365 -13.014 1.00 94.94 84 ARG A CA 1
ATOM 687 C C . ARG A 1 84 ? 2.252 -5.808 -11.928 1.00 94.94 84 ARG A C 1
ATOM 689 O O . ARG A 1 84 ? 2.034 -6.119 -10.761 1.00 94.94 84 ARG A O 1
ATOM 696 N N . ARG A 1 85 ? 3.241 -4.981 -12.273 1.00 95.94 85 ARG A N 1
ATOM 697 C CA . ARG A 1 85 ? 4.113 -4.361 -11.263 1.00 95.94 85 ARG A CA 1
ATOM 698 C C . ARG A 1 85 ? 3.340 -3.431 -10.337 1.00 95.94 85 ARG A C 1
ATOM 700 O O . ARG A 1 85 ? 3.550 -3.502 -9.127 1.00 95.94 85 ARG A O 1
ATOM 707 N N . ILE A 1 86 ? 2.415 -2.634 -10.880 1.00 95.69 86 ILE A N 1
ATOM 708 C CA . ILE A 1 86 ? 1.502 -1.807 -10.075 1.00 95.69 86 ILE A CA 1
ATOM 709 C C . ILE A 1 86 ? 0.699 -2.693 -9.120 1.00 95.69 86 ILE A C 1
ATOM 711 O O . ILE A 1 86 ? 0.734 -2.489 -7.908 1.00 95.69 86 ILE A O 1
ATOM 715 N N . LEU A 1 87 ? 0.058 -3.743 -9.644 1.00 96.12 87 LEU A N 1
ATOM 716 C CA . LEU A 1 87 ? -0.712 -4.681 -8.827 1.00 96.12 87 LEU A CA 1
ATOM 717 C C . LEU A 1 87 ? 0.128 -5.291 -7.692 1.00 96.12 87 LEU A C 1
ATOM 719 O O . LEU A 1 87 ? -0.312 -5.339 -6.546 1.00 96.12 87 LEU A O 1
ATOM 723 N N . TYR A 1 88 ? 1.346 -5.748 -7.984 1.00 96.50 88 TYR A N 1
ATOM 724 C CA . TYR A 1 88 ? 2.221 -6.343 -6.975 1.00 96.50 88 TYR A CA 1
ATOM 725 C C . TYR A 1 88 ? 2.680 -5.322 -5.933 1.00 96.50 88 TYR A C 1
ATOM 727 O O . TYR A 1 88 ? 2.730 -5.647 -4.747 1.00 96.50 88 TYR A O 1
ATOM 735 N N . GLY A 1 89 ? 2.948 -4.079 -6.340 1.00 97.12 89 GLY A N 1
ATOM 736 C CA . GLY A 1 89 ? 3.245 -2.978 -5.425 1.00 97.12 89 GLY A CA 1
ATOM 737 C C . GLY A 1 89 ? 2.096 -2.710 -4.447 1.00 97.12 89 GLY A C 1
ATOM 738 O O . GLY A 1 89 ? 2.326 -2.590 -3.240 1.00 97.12 89 GLY A O 1
ATOM 739 N N . GLN A 1 90 ? 0.854 -2.704 -4.942 1.00 97.75 90 GLN A N 1
ATOM 740 C CA . GLN A 1 90 ? -0.354 -2.560 -4.121 1.00 97.75 90 GLN A CA 1
ATOM 741 C C . GLN A 1 90 ? -0.523 -3.723 -3.136 1.00 97.75 90 GLN A C 1
ATOM 743 O O . GLN A 1 90 ? -0.716 -3.495 -1.942 1.00 97.75 90 GLN A O 1
ATOM 748 N N . ILE A 1 91 ? -0.394 -4.967 -3.610 1.00 97.25 91 ILE A N 1
ATOM 749 C CA . ILE A 1 91 ? -0.492 -6.172 -2.771 1.00 97.25 91 ILE A CA 1
ATOM 750 C C . ILE A 1 91 ? 0.575 -6.153 -1.672 1.00 97.25 91 ILE A C 1
ATOM 752 O O . ILE A 1 91 ? 0.258 -6.353 -0.500 1.00 97.25 91 ILE A O 1
ATOM 756 N N . ASN A 1 92 ? 1.828 -5.849 -2.019 1.00 96.75 92 ASN A N 1
ATOM 757 C CA . ASN A 1 92 ? 2.920 -5.764 -1.048 1.00 96.75 92 ASN A CA 1
ATOM 758 C C . ASN A 1 92 ? 2.656 -4.690 0.013 1.00 96.75 92 ASN A C 1
ATOM 760 O O . ASN A 1 92 ? 2.953 -4.896 1.191 1.00 96.75 92 ASN A O 1
ATOM 764 N N . HIS A 1 93 ? 2.082 -3.549 -0.375 1.00 96.81 93 HIS A N 1
ATOM 765 C CA . HIS A 1 93 ? 1.705 -2.516 0.583 1.00 96.81 93 HIS A CA 1
ATOM 766 C C . HIS A 1 93 ? 0.590 -2.983 1.533 1.00 96.81 93 HIS A C 1
ATOM 768 O O . HIS A 1 93 ? 0.686 -2.762 2.739 1.00 96.81 93 HIS A O 1
ATOM 774 N N . LEU A 1 94 ? -0.432 -3.674 1.024 1.00 97.75 94 LEU A N 1
ATOM 775 C CA . LEU A 1 94 ? -1.515 -4.226 1.846 1.00 97.75 94 LEU A CA 1
ATOM 776 C C . LEU A 1 94 ? -1.005 -5.317 2.800 1.00 97.75 94 LEU A C 1
ATOM 778 O O . LEU A 1 94 ? -1.377 -5.330 3.972 1.00 97.75 94 LEU A O 1
ATOM 782 N N . PHE A 1 95 ? -0.072 -6.162 2.357 1.00 96.62 95 PHE A N 1
ATOM 783 C CA . PHE A 1 95 ? 0.618 -7.109 3.238 1.00 96.62 95 PHE A CA 1
ATOM 784 C C . PHE A 1 95 ? 1.454 -6.411 4.307 1.00 96.62 95 PHE A C 1
ATOM 786 O O . PHE A 1 95 ? 1.466 -6.852 5.454 1.00 96.62 95 PHE A O 1
ATOM 793 N N . ARG A 1 96 ? 2.109 -5.290 3.981 1.00 95.38 96 ARG A N 1
ATOM 794 C CA . ARG A 1 96 ? 2.808 -4.476 4.984 1.00 95.38 96 ARG A CA 1
ATOM 795 C C . ARG A 1 96 ? 1.844 -3.980 6.062 1.00 95.38 96 ARG A C 1
ATOM 797 O O . ARG A 1 96 ? 2.220 -3.991 7.233 1.00 95.38 96 ARG A O 1
ATOM 804 N N . ILE A 1 97 ? 0.624 -3.585 5.687 1.00 95.69 97 ILE A N 1
ATOM 805 C CA . ILE A 1 97 ? -0.423 -3.203 6.646 1.00 95.69 97 ILE A CA 1
ATOM 806 C C . ILE A 1 97 ? -0.789 -4.393 7.536 1.00 95.69 97 ILE A C 1
ATOM 808 O O . ILE A 1 97 ? -0.720 -4.268 8.754 1.00 95.69 97 ILE A O 1
ATOM 812 N N . TRP A 1 98 ? -1.091 -5.558 6.955 1.00 95.88 98 TRP A N 1
ATOM 813 C CA . TRP A 1 98 ? -1.402 -6.768 7.724 1.00 95.88 98 TRP A CA 1
ATOM 814 C C . TRP A 1 98 ? -0.319 -7.140 8.727 1.00 95.88 98 TRP A C 1
ATOM 816 O O . TRP A 1 98 ? -0.616 -7.317 9.905 1.00 95.88 98 TRP A O 1
ATOM 826 N N . VAL A 1 99 ? 0.929 -7.247 8.269 1.00 95.38 99 VAL A N 1
ATOM 827 C CA . VAL A 1 99 ? 2.043 -7.679 9.116 1.00 95.38 99 VAL A CA 1
ATOM 828 C C . VAL A 1 99 ? 2.292 -6.664 10.226 1.00 95.38 99 VAL A C 1
ATOM 830 O O . VAL A 1 99 ? 2.433 -7.062 11.373 1.00 95.38 99 VAL A O 1
ATOM 833 N N . THR A 1 100 ? 2.270 -5.363 9.919 1.00 94.75 100 THR A N 1
ATOM 834 C CA . THR A 1 100 ? 2.515 -4.319 10.929 1.00 94.75 100 THR A CA 1
ATOM 835 C C . THR A 1 100 ? 1.370 -4.231 11.941 1.00 94.75 100 THR A C 1
ATOM 837 O O . THR A 1 100 ? 1.610 -4.053 13.129 1.00 94.75 100 THR A O 1
ATOM 840 N N . SER A 1 101 ? 0.115 -4.381 11.510 1.00 95.06 101 SER A N 1
ATOM 841 C CA . SER A 1 101 ? -1.023 -4.389 12.434 1.00 95.06 101 SER A CA 1
ATOM 842 C C . SER A 1 101 ? -1.080 -5.656 13.288 1.00 95.06 101 SER A C 1
ATOM 844 O O . SER A 1 101 ? -1.452 -5.577 14.456 1.00 95.06 101 SER A O 1
ATOM 846 N N . ALA A 1 102 ? -0.685 -6.812 12.746 1.00 95.06 102 ALA A N 1
ATOM 847 C CA . ALA A 1 102 ? -0.542 -8.038 13.525 1.00 95.06 102 ALA A CA 1
ATOM 848 C C . ALA A 1 102 ? 0.579 -7.914 14.570 1.00 95.06 102 ALA A C 1
ATOM 850 O O . ALA A 1 102 ? 0.356 -8.254 15.727 1.00 95.06 102 ALA A O 1
ATOM 851 N N . ASP A 1 103 ? 1.733 -7.366 14.181 1.00 95.00 103 ASP A N 1
ATOM 852 C CA . ASP A 1 103 ? 2.857 -7.041 15.072 1.00 95.00 103 ASP A CA 1
ATOM 853 C C . ASP A 1 103 ? 2.390 -6.141 16.226 1.00 95.00 103 ASP A C 1
ATOM 855 O O . ASP A 1 103 ? 2.497 -6.512 17.391 1.00 95.00 103 ASP A O 1
ATOM 859 N N . ASN A 1 104 ? 1.703 -5.037 15.908 1.00 94.44 104 ASN A N 1
ATOM 860 C CA . ASN A 1 104 ? 1.125 -4.137 16.910 1.00 94.44 104 ASN A CA 1
ATOM 861 C C . ASN A 1 104 ? 0.187 -4.853 17.903 1.00 94.44 104 ASN A C 1
ATOM 863 O O . ASN A 1 104 ? 0.195 -4.551 19.097 1.00 94.44 104 ASN A O 1
ATOM 867 N N . LEU A 1 105 ? -0.640 -5.793 17.427 1.00 93.56 105 LEU A N 1
ATOM 868 C CA . LEU A 1 105 ? -1.554 -6.564 18.278 1.00 93.56 105 LEU A CA 1
ATOM 869 C C . LEU A 1 105 ? -0.816 -7.519 19.220 1.00 93.56 105 LEU A C 1
ATOM 871 O O . LEU A 1 105 ? -1.229 -7.667 20.372 1.00 93.56 105 LEU A O 1
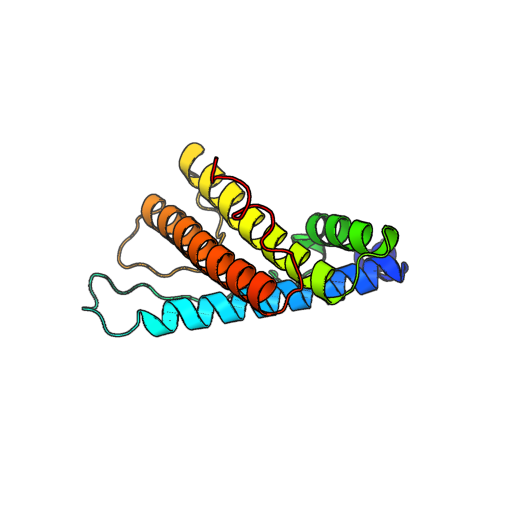ATOM 875 N N . LEU A 1 106 ? 0.235 -8.177 18.731 1.00 94.00 106 LEU A N 1
ATOM 876 C CA . LEU A 1 106 ? 1.001 -9.161 19.494 1.00 94.00 106 LEU A CA 1
ATOM 877 C C . LEU A 1 106 ? 1.936 -8.490 20.507 1.00 94.00 106 LEU A C 1
ATOM 879 O O . LEU A 1 106 ? 2.021 -8.943 21.651 1.00 94.00 106 LEU A O 1
ATOM 883 N N . ASP A 1 107 ? 2.535 -7.364 20.123 1.00 94.19 107 ASP A N 1
ATOM 884 C CA . ASP A 1 107 ? 3.572 -6.685 20.903 1.00 94.19 107 ASP A CA 1
ATOM 885 C C . ASP A 1 107 ? 3.031 -5.529 21.761 1.00 94.19 107 ASP A C 1
ATOM 887 O O . ASP A 1 107 ? 3.777 -4.900 22.513 1.00 94.19 107 ASP A O 1
ATOM 891 N N . LYS A 1 108 ? 1.712 -5.281 21.717 1.00 88.94 108 LYS A N 1
ATOM 892 C CA . LYS A 1 108 ? 1.035 -4.155 22.395 1.00 88.94 108 LYS A CA 1
ATOM 893 C C . LYS A 1 108 ? 1.623 -2.797 22.003 1.00 88.94 108 LYS A C 1
ATOM 895 O O . LYS A 1 108 ? 1.736 -1.890 22.831 1.00 88.94 108 LYS A O 1
ATOM 900 N N . GLU A 1 109 ? 1.983 -2.666 20.735 1.00 89.25 109 GLU A N 1
ATOM 901 C CA . GLU A 1 109 ? 2.410 -1.405 20.146 1.00 89.25 109 GLU A CA 1
ATOM 902 C C . GLU A 1 109 ? 1.237 -0.684 19.471 1.00 89.25 109 GLU A C 1
ATOM 904 O O . GLU A 1 109 ? 0.168 -1.250 19.233 1.00 89.25 109 GLU A O 1
ATOM 909 N N . ASP A 1 110 ? 1.446 0.591 19.144 1.00 83.12 110 ASP A N 1
ATOM 910 C CA . ASP A 1 110 ? 0.445 1.423 18.476 1.00 83.12 110 ASP A CA 1
ATOM 911 C C . ASP A 1 110 ? 1.065 2.234 17.333 1.00 83.12 110 ASP A C 1
ATOM 913 O O . ASP A 1 110 ? 0.877 3.445 17.196 1.00 83.12 110 ASP A O 1
ATOM 917 N N . LYS A 1 111 ? 1.880 1.568 16.501 1.00 85.31 111 LYS A N 1
ATOM 918 C CA . LYS A 1 111 ? 2.383 2.189 15.272 1.00 85.31 111 LYS A CA 1
ATOM 919 C C . LYS A 1 111 ? 1.186 2.507 14.375 1.00 85.31 111 LYS A C 1
ATOM 921 O O . LYS A 1 111 ? 0.389 1.623 14.062 1.00 85.31 111 LYS A O 1
ATOM 926 N N . VAL A 1 112 ? 1.080 3.748 13.903 1.00 85.44 112 VAL A N 1
ATOM 927 C CA . VAL A 1 112 ? 0.019 4.139 12.963 1.00 85.44 112 VAL A CA 1
ATOM 928 C C . VAL A 1 112 ? 0.272 3.479 11.607 1.00 85.44 112 VAL A C 1
ATOM 930 O O . VAL A 1 112 ? 1.184 3.868 10.871 1.00 85.44 112 VAL A O 1
ATOM 933 N N . VAL A 1 113 ? -0.540 2.469 11.289 1.00 87.94 113 VAL A N 1
ATOM 934 C CA . VAL A 1 113 ? -0.471 1.712 10.028 1.00 87.94 113 VAL A CA 1
ATOM 935 C C . VAL A 1 113 ? -1.431 2.289 8.988 1.00 87.94 113 VAL A C 1
ATOM 937 O O . VAL A 1 113 ? -1.047 2.523 7.844 1.00 87.94 113 VAL A O 1
ATOM 940 N N . LEU A 1 114 ? -2.657 2.579 9.420 1.00 92.12 114 LEU A N 1
ATOM 941 C CA . LEU A 1 114 ? -3.684 3.293 8.673 1.00 92.12 114 LEU A CA 1
ATOM 942 C C . LEU A 1 114 ? -4.233 4.392 9.599 1.00 92.12 114 LEU A C 1
ATOM 944 O O . LEU A 1 114 ? -4.451 4.098 10.779 1.00 92.12 114 LEU A O 1
ATOM 948 N N . PRO A 1 115 ? -4.426 5.638 9.127 1.00 92.00 115 PRO A N 1
ATOM 949 C CA . PRO A 1 115 ? -4.934 6.727 9.957 1.00 92.00 115 PRO A CA 1
ATOM 950 C C . PRO A 1 115 ? -6.438 6.540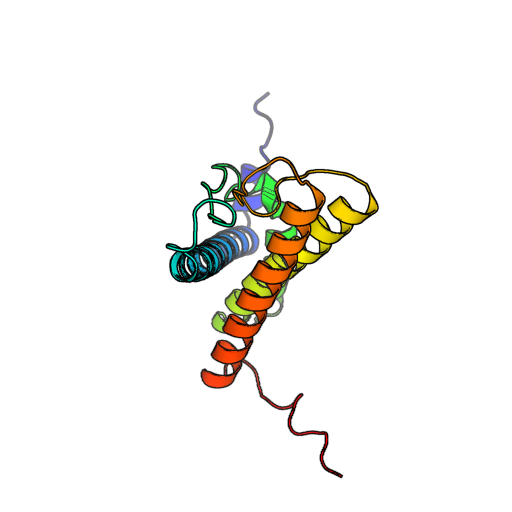 10.180 1.00 92.00 115 PRO A C 1
ATOM 952 O O . PRO A 1 115 ? -7.253 7.208 9.567 1.00 92.00 115 PRO A O 1
ATOM 955 N N . ILE A 1 116 ? -6.827 5.567 10.997 1.00 90.88 116 ILE A N 1
ATOM 956 C CA . ILE A 1 116 ? -8.231 5.302 11.311 1.00 90.88 116 ILE A CA 1
ATOM 957 C C . ILE A 1 116 ? -8.620 6.132 12.529 1.00 90.88 116 ILE A C 1
ATOM 959 O O . ILE A 1 116 ? -7.915 6.123 13.536 1.00 90.88 116 ILE A O 1
ATOM 963 N N . GLU A 1 117 ? -9.771 6.784 12.461 1.00 89.56 117 GLU A N 1
ATOM 964 C CA . GLU A 1 117 ? -10.405 7.446 13.593 1.00 89.56 117 GLU A CA 1
ATOM 965 C C . GLU A 1 117 ? -11.579 6.595 14.081 1.00 89.56 117 GLU A C 1
ATOM 967 O O . GLU A 1 117 ? -12.510 6.298 13.327 1.00 89.56 117 GLU A O 1
ATOM 972 N N . LEU A 1 118 ? -11.520 6.190 15.350 1.00 86.75 118 LEU A N 1
ATOM 973 C CA . LEU A 1 118 ? -12.552 5.415 16.034 1.00 86.75 118 LEU A CA 1
ATOM 974 C C . LEU A 1 118 ? -12.992 6.152 17.308 1.00 86.75 118 LEU A C 1
ATOM 976 O O . LEU A 1 118 ? -12.151 6.737 17.996 1.00 86.75 118 LEU A O 1
ATOM 980 N N . PRO A 1 119 ? -14.282 6.103 17.681 1.00 81.94 119 PRO A N 1
ATOM 981 C CA . PRO A 1 119 ? -14.740 6.608 18.963 1.00 81.94 119 PRO A CA 1
ATOM 982 C C . PRO A 1 119 ? -14.133 5.789 20.109 1.00 81.94 119 PRO A C 1
ATOM 984 O O . PRO A 1 119 ? -14.131 4.557 20.104 1.00 81.94 119 PRO A O 1
ATOM 987 N N . GLY A 1 120 ? -13.633 6.489 21.129 1.00 78.62 120 GLY A N 1
ATOM 988 C CA . GLY A 1 120 ? -12.967 5.883 22.282 1.00 78.62 120 GLY A CA 1
ATOM 989 C C . GLY A 1 120 ? -11.448 5.758 22.115 1.00 78.62 120 GLY A C 1
ATOM 990 O O . GLY A 1 120 ? -10.828 6.486 21.350 1.00 78.62 120 GLY A O 1
ATOM 991 N N . ARG A 1 121 ? -10.823 4.881 22.911 1.00 71.50 121 ARG A N 1
ATOM 992 C CA . ARG A 1 121 ? -9.361 4.673 22.941 1.00 71.50 121 ARG A CA 1
ATOM 993 C C . ARG A 1 121 ? -9.015 3.184 22.958 1.00 71.50 121 ARG A C 1
ATOM 995 O O . ARG A 1 121 ? -8.517 2.673 23.958 1.00 71.50 121 ARG A O 1
ATOM 1002 N N . SER A 1 122 ? -9.326 2.471 21.875 1.00 82.31 122 SER A N 1
ATOM 1003 C CA . SER A 1 122 ? -9.026 1.036 21.755 1.00 82.31 122 SER A CA 1
ATOM 1004 C C . SER A 1 122 ? -7.938 0.781 20.716 1.00 82.31 122 SER A C 1
ATOM 1006 O O . SER A 1 122 ? -8.236 0.704 19.526 1.00 82.31 122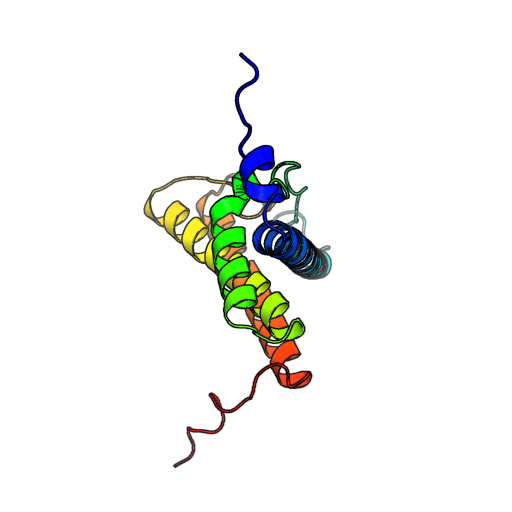 SER A O 1
ATOM 1008 N N . HIS A 1 123 ? -6.690 0.587 21.164 1.00 83.81 123 HIS A N 1
ATOM 1009 C CA . HIS A 1 123 ? -5.585 0.225 20.261 1.00 83.81 123 HIS A CA 1
ATOM 1010 C C . HIS A 1 123 ? -5.912 -1.066 19.493 1.00 83.81 123 HIS A C 1
ATOM 1012 O O . HIS A 1 123 ? -5.646 -1.179 18.301 1.00 83.81 123 HIS A O 1
ATOM 1018 N N . VAL A 1 124 ? -6.531 -2.042 20.169 1.00 90.38 124 VAL A N 1
ATOM 1019 C CA . VAL A 1 124 ? -6.851 -3.345 19.576 1.00 90.38 124 VAL A CA 1
ATOM 1020 C C . VAL A 1 124 ? -7.815 -3.161 18.410 1.00 90.38 124 VAL A C 1
ATOM 1022 O O . VAL A 1 124 ? -7.582 -3.697 17.330 1.00 90.38 124 VAL A O 1
ATOM 1025 N N . MET A 1 125 ? -8.867 -2.358 18.599 1.00 90.19 125 MET A N 1
ATOM 1026 C CA . MET A 1 125 ? -9.858 -2.143 17.547 1.00 90.19 125 MET A CA 1
ATOM 1027 C C . MET A 1 125 ? -9.274 -1.381 16.354 1.00 90.19 125 MET A C 1
ATOM 1029 O O . MET A 1 125 ? -9.598 -1.719 15.220 1.00 90.19 125 MET A O 1
ATOM 1033 N N . HIS A 1 126 ? -8.368 -0.422 16.582 1.00 90.81 126 HIS A N 1
ATOM 1034 C CA . HIS A 1 126 ? -7.648 0.252 15.494 1.00 90.81 126 HIS A CA 1
ATOM 1035 C C . HIS A 1 126 ? -6.915 -0.751 14.595 1.00 90.81 126 HIS A C 1
ATOM 1037 O O . HIS A 1 126 ? -7.078 -0.721 13.375 1.00 90.81 126 HIS A O 1
ATOM 1043 N N . GLN A 1 127 ? -6.155 -1.676 15.187 1.00 93.81 127 GLN A N 1
ATOM 1044 C CA . GLN A 1 127 ? -5.398 -2.660 14.412 1.00 93.81 127 GLN A CA 1
ATOM 1045 C C . GLN A 1 127 ? -6.311 -3.697 13.739 1.00 93.81 127 GLN A C 1
ATOM 1047 O O . GLN A 1 127 ? -6.079 -4.055 12.586 1.00 93.81 127 GLN A O 1
ATOM 1052 N N . VAL A 1 128 ? -7.386 -4.135 14.405 1.00 93.75 128 VAL A N 1
ATOM 1053 C CA . VAL A 1 128 ? -8.384 -5.041 13.807 1.00 93.75 128 VAL A CA 1
ATOM 1054 C C . VAL A 1 128 ? -9.038 -4.403 12.580 1.00 93.75 128 VAL A C 1
ATOM 1056 O O . VAL A 1 128 ? -9.101 -5.031 11.524 1.00 93.75 128 VAL A O 1
ATOM 1059 N N . VAL A 1 129 ? -9.471 -3.142 12.679 1.00 92.75 129 VAL A N 1
ATOM 1060 C CA . VAL A 1 129 ? -10.067 -2.419 11.545 1.00 92.75 129 VAL A CA 1
ATOM 1061 C C . VAL A 1 129 ? -9.049 -2.224 10.423 1.00 92.75 129 VAL A C 1
ATOM 1063 O O . VAL A 1 129 ? -9.409 -2.406 9.264 1.00 92.75 129 VAL A O 1
ATOM 1066 N N . ALA A 1 130 ? -7.783 -1.925 10.733 1.00 95.06 130 ALA A N 1
ATOM 1067 C CA . ALA A 1 130 ? -6.730 -1.809 9.722 1.00 95.06 130 ALA A CA 1
ATOM 1068 C C . ALA A 1 130 ? -6.533 -3.116 8.935 1.00 95.06 130 ALA A C 1
ATOM 1070 O O . ALA A 1 130 ? -6.480 -3.087 7.704 1.00 95.06 130 ALA A O 1
ATOM 1071 N N . VAL A 1 131 ? -6.501 -4.264 9.623 1.00 96.31 131 VAL A N 1
ATOM 1072 C CA . VAL A 1 131 ? -6.395 -5.586 8.981 1.00 96.31 131 VAL A CA 1
ATOM 1073 C C . VAL A 1 131 ? -7.609 -5.870 8.096 1.00 96.31 131 VAL A C 1
ATOM 1075 O O . VAL A 1 131 ? -7.441 -6.256 6.939 1.00 96.31 131 VAL A O 1
ATOM 1078 N N . MET A 1 132 ? -8.822 -5.637 8.607 1.00 96.06 132 MET A N 1
ATOM 1079 C CA . MET A 1 132 ? -10.066 -5.860 7.859 1.00 96.06 132 MET A CA 1
ATOM 1080 C C . MET A 1 132 ? -10.190 -4.937 6.643 1.00 96.06 132 MET A C 1
ATOM 1082 O O . MET A 1 132 ? -10.612 -5.372 5.573 1.00 96.06 132 MET A O 1
ATOM 1086 N N . ALA A 1 133 ? -9.814 -3.665 6.786 1.00 95.81 133 ALA A N 1
ATOM 1087 C CA . ALA A 1 133 ? -9.819 -2.712 5.687 1.00 95.81 133 ALA A CA 1
ATOM 1088 C C . ALA A 1 133 ? -8.826 -3.136 4.599 1.00 95.81 133 ALA A C 1
ATOM 1090 O O . ALA A 1 133 ? -9.183 -3.164 3.421 1.00 95.81 133 ALA A O 1
ATOM 1091 N N . ALA A 1 134 ? -7.600 -3.508 4.983 1.00 97.50 134 ALA A N 1
ATOM 1092 C CA . ALA A 1 134 ? -6.590 -3.984 4.043 1.00 97.50 134 ALA A CA 1
ATOM 1093 C C . ALA A 1 134 ? -7.028 -5.271 3.330 1.00 97.50 134 ALA A C 1
ATOM 1095 O O . ALA A 1 134 ? -6.852 -5.372 2.119 1.00 97.50 134 ALA A O 1
ATOM 1096 N N . ASP A 1 135 ? -7.661 -6.208 4.041 1.00 97.38 135 ASP A N 1
ATOM 1097 C CA . ASP A 1 135 ? -8.223 -7.428 3.448 1.00 97.38 135 ASP A CA 1
ATOM 1098 C C . ASP A 1 135 ? -9.323 -7.114 2.428 1.00 97.38 135 ASP A C 1
ATOM 1100 O O . ASP A 1 135 ? -9.305 -7.603 1.296 1.00 97.38 135 ASP A O 1
ATOM 1104 N N . ARG A 1 136 ? -10.236 -6.201 2.774 1.00 96.88 136 ARG A N 1
ATOM 1105 C CA . ARG A 1 136 ? -11.321 -5.797 1.879 1.00 96.88 136 ARG A CA 1
ATOM 1106 C C . ARG A 1 136 ? -10.812 -5.119 0.608 1.00 96.88 136 ARG A C 1
ATOM 1108 O O . ARG A 1 136 ? -11.356 -5.380 -0.471 1.00 96.88 136 ARG A O 1
ATOM 1115 N N . VAL A 1 137 ? -9.801 -4.256 0.727 1.00 97.69 137 VAL A N 1
ATOM 1116 C CA . VAL A 1 137 ? -9.143 -3.616 -0.423 1.00 97.69 137 VAL A CA 1
ATOM 1117 C C . VAL A 1 137 ? -8.373 -4.650 -1.241 1.00 97.69 137 VAL A C 1
ATOM 1119 O O . VAL A 1 137 ? -8.500 -4.649 -2.463 1.00 97.69 137 VAL A O 1
ATOM 1122 N N . LEU A 1 138 ? -7.661 -5.582 -0.599 1.00 97.75 138 LEU A N 1
ATOM 1123 C CA . LEU A 1 138 ? -6.955 -6.670 -1.279 1.00 97.75 138 LEU A CA 1
ATOM 1124 C C . LEU A 1 138 ? -7.910 -7.517 -2.128 1.00 97.75 138 LEU A C 1
ATOM 1126 O O . LEU A 1 138 ? -7.658 -7.751 -3.309 1.00 97.75 138 LEU A O 1
ATOM 1130 N N . ALA A 1 139 ? -9.037 -7.933 -1.550 1.00 96.88 139 ALA A N 1
ATOM 1131 C CA . ALA A 1 139 ? -10.053 -8.699 -2.259 1.00 96.88 139 ALA A CA 1
ATOM 1132 C C . ALA A 1 139 ? -10.598 -7.936 -3.478 1.00 96.88 139 ALA A C 1
ATOM 1134 O O . ALA A 1 139 ? -10.770 -8.528 -4.545 1.00 96.88 139 ALA A O 1
ATOM 1135 N N . LYS A 1 140 ? -10.824 -6.620 -3.346 1.00 96.50 140 LYS A N 1
ATOM 1136 C CA . LYS A 1 140 ? -11.252 -5.760 -4.459 1.00 96.50 140 LYS A CA 1
ATOM 1137 C C . LYS A 1 140 ? -10.205 -5.727 -5.576 1.00 96.50 140 LYS A C 1
ATOM 1139 O O . LYS A 1 140 ? -10.549 -6.038 -6.713 1.00 96.50 140 LYS A O 1
ATOM 1144 N N . ILE A 1 141 ? -8.946 -5.403 -5.268 1.00 96.88 141 ILE A N 1
ATOM 1145 C CA . ILE A 1 141 ? -7.907 -5.265 -6.303 1.00 96.88 141 ILE A CA 1
ATOM 1146 C C . ILE A 1 141 ? -7.606 -6.597 -6.999 1.00 96.88 141 ILE A C 1
ATOM 1148 O O . ILE A 1 141 ? -7.341 -6.614 -8.198 1.00 96.88 141 ILE A O 1
ATOM 1152 N N . LEU A 1 142 ? -7.683 -7.723 -6.280 1.00 95.81 142 LEU A N 1
ATOM 1153 C CA . LEU A 1 142 ? -7.505 -9.052 -6.867 1.00 95.81 142 LEU A CA 1
ATOM 1154 C C . LEU A 1 142 ? -8.671 -9.408 -7.789 1.00 95.81 142 LEU A C 1
ATOM 1156 O O . LEU A 1 142 ? -8.448 -9.932 -8.878 1.00 95.81 142 LEU A O 1
ATOM 1160 N N . HIS A 1 143 ? -9.903 -9.098 -7.378 1.00 95.19 143 HIS A N 1
ATOM 1161 C CA . HIS A 1 143 ? -11.081 -9.298 -8.215 1.00 95.19 143 HIS A CA 1
ATOM 1162 C C . HIS A 1 143 ? -10.992 -8.488 -9.516 1.00 95.19 143 HIS A C 1
ATOM 1164 O O . HIS A 1 143 ? -11.197 -9.036 -10.599 1.00 95.19 143 HIS A O 1
ATOM 1170 N N . GLU A 1 144 ? -10.608 -7.214 -9.421 1.00 94.75 144 GLU A N 1
ATOM 1171 C CA . GLU A 1 144 ? -10.379 -6.344 -10.580 1.00 94.75 144 GLU A CA 1
ATOM 1172 C C . GLU A 1 144 ? -9.255 -6.886 -11.467 1.00 94.75 144 GLU A C 1
ATOM 1174 O O . GLU A 1 144 ? -9.428 -7.016 -12.673 1.00 94.75 144 GLU A O 1
ATOM 1179 N N . ALA A 1 145 ? -8.134 -7.315 -10.886 1.00 94.62 145 ALA A N 1
ATOM 1180 C CA . ALA A 1 145 ? -7.020 -7.868 -11.648 1.00 94.62 145 ALA A CA 1
ATOM 1181 C C . ALA A 1 145 ? -7.374 -9.150 -12.424 1.00 94.62 145 ALA A C 1
ATOM 1183 O O . ALA A 1 145 ? -6.858 -9.350 -13.527 1.00 94.62 145 ALA A O 1
ATOM 1184 N N . VAL A 1 146 ? -8.240 -10.010 -11.876 1.00 94.38 146 VAL A N 1
ATOM 1185 C CA . VAL A 1 146 ? -8.772 -11.182 -12.594 1.00 94.38 146 VAL A CA 1
ATOM 1186 C C . VAL A 1 146 ? -9.727 -10.744 -13.705 1.00 94.38 146 VAL A C 1
ATOM 1188 O O . VAL A 1 146 ? -9.599 -11.216 -14.836 1.00 94.38 146 VAL A O 1
ATOM 1191 N N . SER A 1 147 ? -10.650 -9.822 -13.410 1.00 92.81 147 SER A N 1
ATOM 1192 C CA . SER A 1 147 ? -11.602 -9.277 -14.390 1.00 92.81 147 SER A CA 1
ATOM 1193 C C . SER A 1 147 ? -10.886 -8.646 -15.591 1.00 92.81 147 SER A C 1
ATOM 1195 O O . SER A 1 147 ? -11.230 -8.913 -16.742 1.00 92.81 147 SER A O 1
ATOM 1197 N N . ASP A 1 148 ? -9.820 -7.893 -15.326 1.00 92.62 148 ASP A N 1
ATOM 1198 C CA . ASP A 1 148 ? -8.982 -7.231 -16.330 1.00 92.62 148 ASP A CA 1
ATOM 1199 C C . ASP A 1 148 ? -7.994 -8.189 -17.021 1.00 92.62 148 ASP A C 1
ATOM 1201 O O . ASP A 1 148 ? -7.228 -7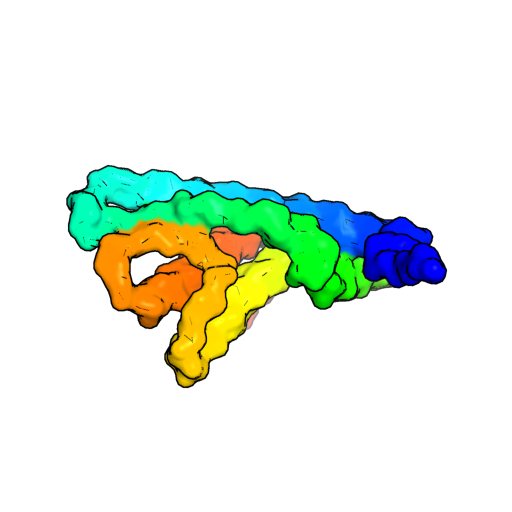.773 -17.889 1.00 92.62 148 ASP A O 1
ATOM 1205 N N . ARG A 1 149 ? -7.961 -9.471 -16.625 1.00 88.25 149 ARG A N 1
ATOM 1206 C CA . ARG A 1 149 ? -7.002 -10.491 -17.093 1.00 88.25 149 ARG A CA 1
ATOM 1207 C C . ARG A 1 149 ? -5.529 -10.125 -16.865 1.00 88.25 149 ARG A C 1
ATOM 1209 O O . ARG A 1 149 ? -4.642 -10.652 -17.541 1.00 88.25 149 ARG A O 1
ATOM 1216 N N . ARG A 1 150 ? -5.241 -9.261 -15.884 1.00 86.50 150 ARG A N 1
ATOM 1217 C CA . ARG A 1 150 ? -3.869 -8.969 -15.428 1.00 86.50 150 ARG A CA 1
ATOM 1218 C C . ARG A 1 150 ? -3.244 -10.199 -14.774 1.00 86.50 150 ARG A C 1
ATOM 1220 O O . ARG A 1 150 ? -2.059 -10.474 -14.980 1.00 86.50 150 ARG A O 1
ATOM 1227 N N . ILE A 1 151 ? -4.060 -10.964 -14.053 1.00 87.50 151 ILE A N 1
ATOM 1228 C CA . ILE A 1 151 ? -3.736 -12.278 -13.490 1.00 87.50 151 ILE A CA 1
ATOM 1229 C C . ILE A 1 151 ? -4.790 -13.303 -13.921 1.00 87.50 151 ILE A C 1
ATOM 1231 O O . ILE A 1 151 ? -5.912 -12.942 -14.273 1.00 87.50 151 ILE A O 1
ATOM 1235 N N . SER A 1 152 ? -4.421 -14.582 -13.936 1.00 78.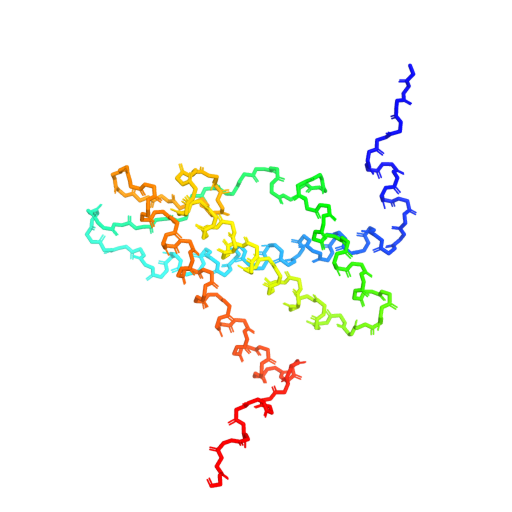44 152 SER A N 1
ATOM 1236 C CA . SER A 1 152 ? -5.333 -15.662 -14.308 1.00 78.44 152 SER A CA 1
ATOM 1237 C C . SER A 1 152 ? -6.179 -16.130 -13.118 1.00 78.44 152 SER A C 1
ATOM 1239 O O . SER A 1 152 ? -5.767 -16.030 -11.964 1.00 78.44 152 SER A O 1
ATOM 1241 N N . ASP A 1 153 ? -7.348 -16.704 -13.400 1.00 71.12 153 ASP A N 1
ATOM 1242 C CA . ASP A 1 153 ? -8.242 -17.321 -12.409 1.00 71.12 153 ASP A CA 1
ATOM 1243 C C . ASP A 1 153 ? -7.815 -18.749 -12.007 1.00 71.12 153 ASP A C 1
ATOM 1245 O O . ASP A 1 153 ? -8.511 -19.421 -11.245 1.00 71.12 153 ASP A O 1
ATOM 1249 N N . ILE A 1 154 ? -6.667 -19.220 -12.514 1.00 57.97 154 ILE A N 1
ATOM 1250 C CA . ILE A 1 154 ? -6.256 -20.635 -12.520 1.00 57.97 154 ILE A CA 1
ATOM 1251 C C . ILE A 1 154 ? -6.152 -21.227 -11.101 1.00 57.97 154 ILE A C 1
ATOM 1253 O O . ILE A 1 154 ? -6.274 -22.437 -10.920 1.00 57.97 154 ILE A O 1
ATOM 1257 N N . PHE A 1 155 ? -6.019 -20.395 -10.064 1.00 51.06 155 PHE A N 1
ATOM 1258 C CA . PHE A 1 155 ? -6.044 -20.856 -8.672 1.00 51.06 155 PHE A CA 1
ATOM 1259 C C . PHE A 1 155 ? -7.433 -21.293 -8.164 1.00 51.06 155 PHE A C 1
ATOM 1261 O O . PHE A 1 155 ? -7.499 -22.046 -7.191 1.00 51.06 155 PHE A O 1
ATOM 1268 N N . PHE A 1 156 ? -8.533 -20.898 -8.815 1.00 48.31 156 PHE A N 1
ATOM 1269 C CA . PHE A 1 156 ? -9.901 -21.269 -8.416 1.00 48.31 156 PHE A CA 1
ATOM 1270 C C . PHE A 1 156 ? -10.561 -22.319 -9.324 1.00 48.31 156 PHE A C 1
ATOM 1272 O O . PHE A 1 156 ? -11.536 -22.942 -8.908 1.00 48.31 156 PHE A O 1
ATOM 1279 N N . SER A 1 157 ? -10.015 -22.595 -10.513 1.00 44.12 157 SER A N 1
ATOM 1280 C CA . SER A 1 157 ? -10.564 -23.589 -11.453 1.00 44.12 157 SER A CA 1
ATOM 1281 C C . SER A 1 157 ? -10.059 -25.028 -11.233 1.00 44.12 157 SER A C 1
ATOM 1283 O O . SER A 1 157 ? -10.498 -25.951 -11.914 1.00 44.12 157 SER A O 1
ATOM 1285 N N . GLY A 1 158 ? -9.176 -25.255 -10.250 1.00 44.53 158 GLY A N 1
ATOM 1286 C CA . GLY A 1 158 ? -8.521 -26.549 -10.001 1.00 44.53 158 GLY A CA 1
ATOM 1287 C C . GLY A 1 158 ? -9.151 -27.478 -8.949 1.00 44.53 158 GLY A C 1
ATOM 1288 O O . GLY A 1 158 ? -8.584 -28.535 -8.680 1.00 44.53 158 GLY A O 1
ATOM 1289 N N . ARG A 1 159 ? -10.292 -27.135 -8.330 1.00 47.22 159 ARG A N 1
ATOM 1290 C CA . ARG A 1 159 ? -10.989 -28.012 -7.360 1.00 47.22 159 ARG A CA 1
ATOM 1291 C C . ARG A 1 159 ? -12.394 -28.394 -7.824 1.00 47.22 159 ARG A C 1
ATOM 1293 O O . ARG A 1 159 ? -13.386 -28.086 -7.180 1.00 47.22 159 ARG A O 1
ATOM 1300 N N . THR A 1 160 ? -12.461 -29.101 -8.943 1.00 47.81 160 THR A N 1
ATOM 1301 C CA . THR A 1 160 ? -13.564 -30.021 -9.254 1.00 47.81 160 THR A CA 1
ATOM 1302 C C . THR A 1 160 ? -12.973 -31.271 -9.897 1.00 47.81 160 THR A C 1
ATOM 1304 O O . THR A 1 160 ? -12.784 -31.359 -11.107 1.00 47.81 160 THR A O 1
ATOM 1307 N N . LYS A 1 161 ? -12.627 -32.233 -9.045 1.00 41.66 161 LYS A N 1
ATOM 1308 C CA . LYS A 1 161 ? -12.655 -33.656 -9.369 1.00 41.66 161 LYS A CA 1
ATOM 1309 C C . LYS A 1 161 ? -13.372 -34.364 -8.238 1.00 41.66 161 LYS A C 1
ATOM 1311 O O . LYS A 1 161 ? -13.099 -33.983 -7.078 1.00 41.66 161 LYS A O 1
#